Protein AF-A0A451CU17-F1 (afdb_monomer_lite)

Structure (mmCIF, N/CA/C/O backbone):
data_AF-A0A451CU17-F1
#
_entry.id   AF-A0A451CU17-F1
#
loop_
_atom_site.group_PDB
_atom_site.id
_atom_site.type_symbol
_atom_site.label_atom_id
_atom_site.label_alt_id
_atom_site.label_comp_id
_atom_site.label_asym_id
_atom_site.label_entity_id
_atom_site.label_seq_id
_atom_site.pdbx_PDB_ins_code
_atom_site.Cartn_x
_atom_site.Cartn_y
_atom_site.Cartn_z
_atom_site.occupancy
_atom_site.B_iso_or_equiv
_atom_site.auth_seq_id
_atom_site.auth_comp_id
_atom_site.auth_asym_id
_atom_site.auth_atom_id
_atom_site.pdbx_PDB_model_num
ATOM 1 N N . MET A 1 1 ? 4.738 21.115 53.545 1.00 42.88 1 MET A N 1
ATOM 2 C CA . MET A 1 1 ? 4.045 21.002 52.243 1.00 42.88 1 MET A CA 1
ATOM 3 C C . MET A 1 1 ? 3.817 19.521 51.998 1.00 42.88 1 MET A C 1
ATOM 5 O O . MET A 1 1 ? 4.683 18.856 51.458 1.00 42.88 1 MET A O 1
ATOM 9 N N . THR A 1 2 ? 2.727 18.982 52.537 1.00 52.44 2 THR A N 1
ATOM 10 C CA . THR A 1 2 ? 2.469 17.526 52.552 1.00 52.44 2 THR A CA 1
ATOM 11 C C . THR A 1 2 ? 0.976 17.233 52.692 1.00 52.44 2 THR A C 1
ATOM 13 O O . THR A 1 2 ? 0.508 16.238 52.163 1.00 52.44 2 THR A O 1
ATOM 16 N N . SER A 1 3 ? 0.196 18.137 53.297 1.00 55.59 3 SER A N 1
ATOM 17 C CA . SER A 1 3 ? -1.245 17.950 53.527 1.00 55.59 3 SER A CA 1
ATOM 18 C C . SER A 1 3 ? -2.135 18.085 52.281 1.00 55.59 3 SER A C 1
ATOM 20 O O . SER A 1 3 ? -3.228 17.532 52.264 1.00 55.59 3 SER A O 1
ATOM 22 N N . GLY A 1 4 ? -1.683 18.777 51.227 1.00 60.16 4 GLY A N 1
ATOM 23 C CA . GLY A 1 4 ? -2.469 18.951 49.995 1.00 60.16 4 GLY A CA 1
ATOM 24 C C . GLY A 1 4 ? -2.628 17.659 49.185 1.00 60.16 4 GLY A C 1
ATOM 25 O O . GLY A 1 4 ? -3.705 17.382 48.672 1.00 60.16 4 GLY A O 1
ATOM 26 N N . THR A 1 5 ? -1.588 16.823 49.131 1.00 59.75 5 THR A N 1
ATOM 27 C CA . THR A 1 5 ? -1.609 15.557 48.378 1.00 59.75 5 THR A CA 1
ATOM 28 C C . THR A 1 5 ? -2.478 14.495 49.054 1.00 59.75 5 THR A C 1
ATOM 30 O O . THR A 1 5 ? -3.111 13.699 48.370 1.00 59.75 5 THR A O 1
ATOM 33 N N . VAL A 1 6 ? -2.562 14.499 50.390 1.00 60.28 6 VAL A N 1
ATOM 34 C CA . VAL A 1 6 ? -3.414 13.557 51.145 1.00 60.28 6 VAL A CA 1
ATOM 35 C C . VAL A 1 6 ? -4.891 13.964 51.085 1.00 60.28 6 VAL A C 1
ATOM 37 O O . VAL A 1 6 ? -5.762 13.107 51.001 1.00 60.28 6 VAL A O 1
ATOM 40 N N . ALA A 1 7 ? -5.183 15.269 51.048 1.00 65.06 7 ALA A N 1
ATOM 41 C CA . ALA A 1 7 ? -6.550 15.774 50.898 1.00 65.06 7 ALA A CA 1
ATOM 42 C C . ALA A 1 7 ? -7.152 15.457 49.515 1.00 65.06 7 ALA A C 1
ATOM 44 O O . ALA A 1 7 ? -8.341 15.170 49.412 1.00 65.06 7 ALA A O 1
ATOM 45 N N . VAL A 1 8 ? -6.330 15.450 48.460 1.00 71.06 8 VAL A N 1
ATOM 46 C CA . VAL A 1 8 ? -6.753 15.026 47.113 1.00 71.06 8 VAL A CA 1
ATOM 47 C C . VAL A 1 8 ? -7.103 13.535 47.074 1.00 71.06 8 VAL A C 1
ATOM 49 O O . VAL A 1 8 ? -8.052 13.162 46.392 1.00 71.06 8 VAL A O 1
ATOM 52 N N . TRP A 1 9 ? -6.397 12.686 47.830 1.00 68.12 9 TRP A N 1
ATOM 53 C CA . TRP A 1 9 ? -6.761 11.269 47.971 1.00 68.12 9 TRP A CA 1
ATOM 54 C C . TRP A 1 9 ? -8.111 11.075 48.664 1.00 68.12 9 TRP A C 1
ATOM 56 O O . TRP A 1 9 ? -8.899 10.238 48.237 1.00 68.12 9 TRP A O 1
ATOM 66 N N . ASN A 1 10 ? -8.415 11.905 49.661 1.00 69.75 10 ASN A N 1
ATOM 67 C CA . ASN A 1 10 ? -9.705 11.876 50.349 1.00 69.75 10 ASN A CA 1
ATOM 68 C C . ASN A 1 10 ? -10.869 12.268 49.414 1.00 69.75 10 ASN A C 1
ATOM 70 O O . ASN A 1 10 ? -11.947 11.689 49.471 1.00 69.75 10 ASN A O 1
ATOM 74 N N . LEU A 1 11 ? -10.629 13.202 48.486 1.00 71.75 11 LEU A N 1
ATOM 75 C CA . LEU A 1 11 ? -11.605 13.589 47.459 1.00 71.75 11 LEU A CA 1
ATOM 76 C C . LEU A 1 11 ? -11.906 12.444 46.469 1.00 71.75 11 LEU A C 1
ATOM 78 O O . LEU A 1 11 ? -13.013 12.350 45.945 1.00 71.75 11 LEU A O 1
ATOM 82 N N . TRP A 1 12 ? -10.929 11.569 46.211 1.00 66.00 12 TRP A N 1
ATOM 83 C CA . TRP A 1 12 ? -11.120 10.365 45.394 1.00 66.00 12 TRP A CA 1
ATOM 84 C C . TRP A 1 12 ? -11.950 9.291 46.111 1.00 66.00 12 TRP A C 1
ATOM 86 O O . TRP A 1 12 ? -12.715 8.590 45.447 1.00 66.00 12 TRP A O 1
ATOM 96 N N . GLU A 1 13 ? -11.852 9.180 47.441 1.00 69.00 13 GLU A N 1
ATOM 97 C CA . GLU A 1 13 ? -12.687 8.263 48.236 1.00 69.00 13 GLU A CA 1
ATOM 98 C C . GLU A 1 13 ? -14.168 8.668 48.246 1.00 69.00 13 GLU A C 1
ATOM 100 O O . GLU A 1 13 ? -15.036 7.796 48.240 1.00 69.00 13 GLU A O 1
ATOM 105 N N . GLU A 1 14 ? -14.474 9.968 48.196 1.00 75.06 14 GLU A N 1
ATOM 106 C CA . GLU A 1 14 ? -15.859 10.462 48.138 1.00 75.06 14 GLU A CA 1
ATOM 107 C C . GLU A 1 14 ? -16.529 10.244 46.770 1.00 75.06 14 GLU A C 1
ATOM 109 O O . GLU A 1 14 ? -17.758 10.271 46.660 1.00 75.06 14 GLU A O 1
ATOM 114 N N . ILE A 1 15 ? -15.746 9.990 45.714 1.00 78.06 15 ILE A N 1
ATOM 115 C CA . ILE A 1 15 ? -16.242 9.848 44.337 1.00 78.06 15 ILE A CA 1
ATOM 116 C C . ILE A 1 15 ? -15.766 8.516 43.710 1.00 78.06 15 ILE A C 1
ATOM 118 O O . ILE A 1 15 ? -15.125 8.503 42.652 1.00 78.06 15 ILE A O 1
ATOM 122 N N . PRO A 1 16 ? -16.117 7.356 44.304 1.00 74.94 16 PRO A N 1
ATOM 123 C CA . PRO A 1 16 ? -15.630 6.048 43.854 1.00 74.94 16 PRO A CA 1
ATOM 124 C C . PRO A 1 16 ? -16.134 5.677 42.449 1.00 74.94 16 PRO A C 1
ATOM 126 O O . PRO A 1 16 ? -15.463 4.970 41.695 1.00 74.94 16 PRO A O 1
ATOM 129 N N . TRP A 1 17 ? -17.303 6.196 42.066 1.00 78.25 17 TRP A N 1
ATOM 130 C CA . TRP A 1 17 ? -17.917 5.962 40.761 1.00 78.25 17 TRP A CA 1
ATOM 131 C C . TRP A 1 17 ? -17.114 6.591 39.613 1.00 78.25 17 TRP A C 1
ATOM 133 O O . TRP A 1 17 ? -17.009 5.997 38.543 1.00 78.25 17 TRP A O 1
ATOM 143 N N . LEU A 1 18 ? -16.488 7.754 39.833 1.00 83.44 18 LEU A N 1
ATOM 144 C CA . LEU A 1 18 ? -15.687 8.428 38.810 1.00 83.44 18 LEU A CA 1
ATOM 145 C C . LEU A 1 18 ? -14.423 7.620 38.497 1.00 83.44 18 LEU A C 1
ATOM 147 O O . LEU A 1 18 ? -14.065 7.463 37.332 1.00 83.44 18 LEU A O 1
ATOM 151 N N . TRP A 1 19 ? -13.796 7.032 39.522 1.00 80.31 19 TRP A N 1
ATOM 152 C CA . TRP A 1 19 ? -12.639 6.148 39.349 1.00 80.31 19 TRP A CA 1
ATOM 153 C C . TRP A 1 19 ? -12.990 4.856 38.622 1.00 80.31 19 TRP A C 1
ATOM 155 O O . TRP A 1 19 ? -12.254 4.423 37.732 1.00 80.31 19 TRP A O 1
ATOM 165 N N . GLN A 1 20 ? -14.129 4.255 38.969 1.00 82.75 20 GLN A N 1
ATOM 166 C CA . GLN A 1 20 ? -14.622 3.058 38.294 1.00 82.75 20 GLN A CA 1
ATOM 167 C C . GLN A 1 20 ? -14.915 3.320 36.818 1.00 82.75 20 GLN A C 1
ATOM 169 O O . GLN A 1 20 ? -14.528 2.511 35.976 1.00 82.75 20 GLN A O 1
ATOM 174 N N . ILE A 1 21 ? -15.532 4.457 36.485 1.00 88.06 21 ILE A N 1
ATOM 175 C CA . ILE A 1 21 ? -15.784 4.839 35.091 1.00 88.06 21 ILE A CA 1
ATOM 176 C C . ILE A 1 21 ? -14.465 5.073 34.356 1.00 88.06 21 ILE A C 1
ATOM 178 O O . ILE A 1 21 ? -14.279 4.520 33.277 1.00 88.06 21 ILE A O 1
ATOM 182 N N . LEU A 1 22 ? -13.529 5.831 34.934 1.00 85.75 22 LEU A N 1
ATOM 183 C CA . LEU A 1 22 ? -12.240 6.109 34.295 1.00 85.75 22 LEU A CA 1
ATOM 184 C C . LEU A 1 22 ? -11.448 4.819 34.029 1.00 85.75 22 LEU A C 1
ATOM 186 O O . LEU A 1 22 ? -10.899 4.631 32.944 1.00 85.75 22 LEU A O 1
ATOM 190 N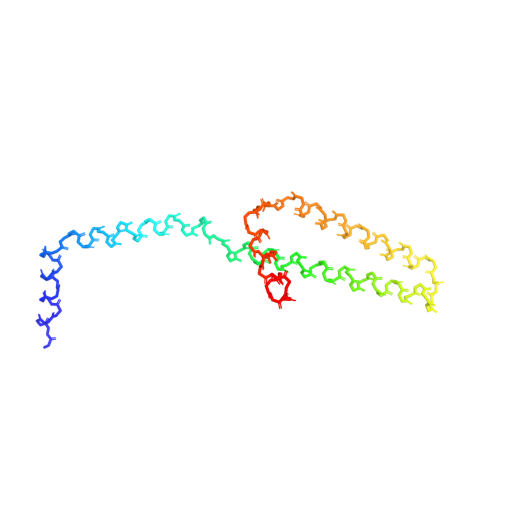 N . SER A 1 23 ? -11.449 3.904 35.000 1.00 86.94 23 SER A N 1
ATOM 191 C CA . SER A 1 23 ? -10.792 2.598 34.895 1.00 86.94 23 SER A CA 1
ATOM 192 C C . SER A 1 23 ? -11.480 1.695 33.871 1.00 86.94 23 SER A C 1
ATOM 194 O O . SER A 1 23 ? -10.812 1.050 33.067 1.00 86.94 23 SER A O 1
ATOM 196 N N . SER A 1 24 ? -12.816 1.676 33.855 1.00 86.75 24 SER A N 1
ATOM 197 C CA . SER A 1 24 ? -13.598 0.900 32.891 1.00 86.75 24 SER A CA 1
ATOM 198 C C . SER A 1 24 ? -13.388 1.409 31.464 1.00 86.75 24 SER A C 1
ATOM 200 O O . SER A 1 24 ? -13.091 0.617 30.573 1.00 86.75 24 SER A O 1
ATOM 202 N N . VAL A 1 25 ? -13.436 2.727 31.252 1.00 87.19 25 VAL A N 1
ATOM 203 C CA . VAL A 1 25 ? -13.155 3.353 29.953 1.00 87.19 25 VAL A CA 1
ATOM 204 C C . VAL A 1 25 ? -11.719 3.067 29.518 1.00 87.19 25 VAL A C 1
ATOM 206 O O . VAL A 1 25 ? -11.503 2.697 28.369 1.00 87.19 25 VAL A O 1
ATOM 209 N N . SER A 1 26 ? -10.742 3.163 30.424 1.00 86.88 26 SER A N 1
ATOM 210 C CA . SER A 1 26 ? -9.347 2.827 30.119 1.00 86.88 26 SER A CA 1
ATOM 211 C C . SER A 1 26 ? -9.183 1.363 29.696 1.00 86.88 26 SER A C 1
ATOM 213 O O . SER A 1 26 ? -8.520 1.093 28.695 1.00 86.88 26 SER A O 1
ATOM 215 N N . ALA A 1 27 ? -9.843 0.427 30.385 1.00 86.25 27 ALA A N 1
ATOM 216 C CA . ALA A 1 27 ? -9.809 -0.989 30.031 1.00 86.25 27 ALA A CA 1
ATOM 217 C C . ALA A 1 27 ? -10.461 -1.253 28.665 1.00 86.25 27 ALA A C 1
ATOM 219 O O . ALA A 1 27 ? -9.909 -1.982 27.845 1.00 86.25 27 ALA A O 1
ATOM 220 N N . VAL A 1 28 ? -11.601 -0.617 28.383 1.00 84.94 28 VAL A N 1
ATOM 221 C CA . VAL A 1 28 ? -12.286 -0.715 27.086 1.00 84.94 28 VAL A CA 1
ATOM 222 C C . VAL A 1 28 ? -11.408 -0.157 25.966 1.00 84.94 28 VAL A C 1
ATOM 224 O O . VAL A 1 28 ? -11.222 -0.820 24.950 1.00 84.94 28 VAL A O 1
ATOM 227 N N . VAL A 1 29 ? -10.796 1.014 26.157 1.00 82.25 29 VAL A N 1
ATOM 228 C CA . VAL A 1 29 ? -9.870 1.597 25.175 1.00 82.25 29 VAL A CA 1
ATOM 229 C C . VAL A 1 29 ? -8.664 0.684 24.949 1.00 82.25 29 VAL A C 1
ATOM 231 O O . VAL A 1 29 ? -8.291 0.470 23.799 1.00 82.25 29 VAL A O 1
ATOM 234 N N . ALA A 1 30 ? -8.099 0.088 26.002 1.00 79.12 30 ALA A N 1
ATOM 235 C CA . ALA A 1 30 ? -6.981 -0.849 25.892 1.00 79.12 30 ALA A CA 1
ATOM 236 C C . ALA A 1 30 ? -7.345 -2.127 25.111 1.00 79.12 30 ALA A C 1
ATOM 238 O O . ALA A 1 30 ? -6.515 -2.644 24.367 1.00 79.12 30 ALA A O 1
ATOM 239 N N . ILE A 1 31 ? -8.586 -2.610 25.234 1.00 78.94 31 ILE A N 1
ATOM 240 C CA . ILE A 1 31 ? -9.092 -3.772 24.484 1.00 78.94 31 ILE A CA 1
ATOM 241 C C . ILE A 1 31 ? -9.339 -3.426 23.008 1.00 78.94 31 ILE A C 1
ATOM 243 O O . ILE 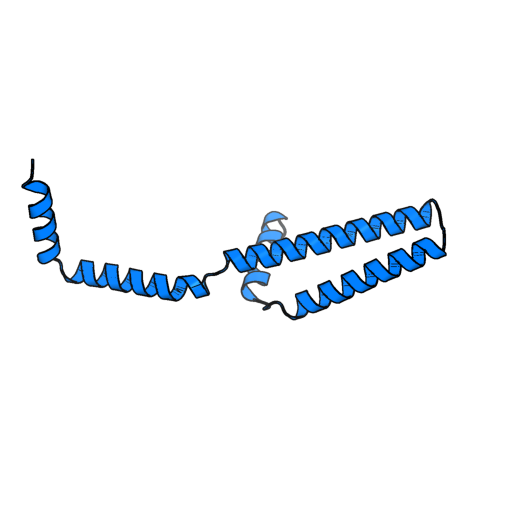A 1 31 ? -9.104 -4.260 22.135 1.00 78.94 31 ILE A O 1
ATOM 247 N N . ILE A 1 32 ? -9.798 -2.207 22.707 1.00 77.19 32 ILE A N 1
ATOM 248 C CA . ILE A 1 32 ? -10.106 -1.781 21.331 1.00 77.19 32 ILE A CA 1
ATOM 249 C C . ILE A 1 32 ? -8.838 -1.324 20.588 1.00 77.19 32 ILE A C 1
ATOM 251 O O . ILE A 1 32 ? -8.758 -1.470 19.371 1.00 77.19 32 ILE A O 1
ATOM 255 N N . PHE A 1 33 ? -7.814 -0.832 21.290 1.00 69.00 33 PHE A N 1
ATOM 256 C CA . PHE A 1 33 ? -6.543 -0.387 20.703 1.00 69.00 33 PHE A CA 1
ATOM 257 C C . PHE A 1 33 ? -5.902 -1.374 19.702 1.00 69.00 33 PHE A C 1
ATOM 259 O O . PHE A 1 33 ? -5.556 -0.938 18.606 1.00 69.00 33 PHE A O 1
ATOM 266 N N . PRO A 1 34 ? -5.788 -2.690 19.988 1.00 65.44 34 PRO A N 1
ATOM 267 C CA . PRO A 1 34 ? -5.256 -3.656 19.021 1.00 65.44 34 PRO A CA 1
ATOM 268 C C . PRO A 1 34 ? -6.162 -3.874 17.796 1.00 65.44 34 PRO A C 1
ATOM 270 O O . PRO A 1 34 ? -5.681 -4.301 16.750 1.00 65.44 34 PRO A O 1
ATOM 273 N N . PHE A 1 35 ? -7.461 -3.570 17.888 1.00 62.09 35 PHE A N 1
ATOM 274 C CA . PHE A 1 35 ? -8.377 -3.585 16.740 1.00 62.09 35 PHE A CA 1
ATOM 275 C C . PHE A 1 35 ? -8.306 -2.289 15.916 1.00 62.09 35 PHE A C 1
ATOM 277 O O . PHE A 1 35 ? -8.571 -2.309 14.714 1.00 62.09 35 PHE A O 1
ATOM 284 N N . LEU A 1 36 ? -7.889 -1.183 16.538 1.00 61.28 36 LEU A N 1
ATOM 285 C CA . LEU A 1 36 ? -7.633 0.130 15.937 1.00 61.28 36 LEU A CA 1
ATOM 286 C C . LEU A 1 36 ? -6.223 0.246 15.328 1.00 61.28 36 LEU A C 1
ATOM 288 O O . LEU A 1 36 ? -5.718 1.359 15.188 1.00 61.28 36 LEU A O 1
ATOM 292 N N . ASP A 1 37 ? -5.592 -0.858 14.912 1.00 65.31 37 ASP A N 1
ATOM 293 C CA . ASP A 1 37 ? -4.264 -0.872 14.271 1.00 65.31 37 ASP A CA 1
ATOM 294 C C . ASP A 1 37 ? -4.294 -0.308 12.825 1.00 65.31 37 ASP A C 1
ATOM 296 O O . ASP A 1 37 ? -3.775 -0.871 11.859 1.00 65.31 37 ASP A O 1
ATOM 300 N N . TYR A 1 38 ? -4.972 0.829 12.654 1.00 64.19 38 TYR A N 1
ATOM 301 C CA . TYR A 1 38 ? -5.051 1.617 11.434 1.00 64.19 38 TYR A CA 1
ATOM 302 C C . TYR A 1 38 ? -3.677 2.136 11.030 1.00 64.19 38 TYR A C 1
ATOM 304 O O . TYR A 1 38 ? -3.421 2.241 9.838 1.00 64.19 38 TYR A O 1
ATOM 312 N N . GLN A 1 39 ? -2.775 2.411 11.980 1.00 66.56 39 GLN A N 1
ATOM 313 C CA . GLN A 1 39 ? -1.409 2.831 11.652 1.00 66.56 39 GLN A CA 1
ATOM 314 C C . GLN A 1 39 ? -0.669 1.746 10.872 1.00 66.56 39 GLN A C 1
ATOM 316 O O . GLN A 1 39 ? -0.141 2.031 9.800 1.00 66.56 39 GLN A O 1
ATOM 321 N N . LYS A 1 40 ? -0.718 0.492 11.334 1.00 68.50 40 LYS A N 1
ATOM 322 C CA . LYS A 1 40 ? -0.111 -0.630 10.617 1.00 68.50 40 LYS A CA 1
ATOM 323 C C . LYS A 1 40 ? -0.774 -0.884 9.265 1.00 68.50 40 LYS A C 1
ATOM 325 O O . LYS A 1 40 ? -0.087 -1.191 8.297 1.00 68.50 40 LYS A O 1
ATOM 330 N N . ARG A 1 41 ? -2.098 -0.707 9.161 1.00 69.50 41 ARG A N 1
ATOM 331 C CA . ARG A 1 41 ? -2.812 -0.802 7.871 1.00 69.50 41 ARG A CA 1
ATOM 332 C C . ARG A 1 41 ? -2.398 0.301 6.898 1.00 69.50 41 ARG A C 1
ATOM 334 O O . ARG A 1 41 ? -2.166 0.014 5.729 1.00 69.50 41 ARG A O 1
ATOM 341 N N . ILE A 1 42 ? -2.278 1.541 7.371 1.00 72.81 42 ILE A N 1
ATOM 342 C CA . ILE A 1 42 ? -1.815 2.683 6.570 1.00 72.81 42 ILE A CA 1
ATOM 343 C C . ILE A 1 42 ? -0.379 2.447 6.103 1.00 72.81 42 ILE A C 1
ATOM 345 O O . ILE A 1 42 ? -0.069 2.721 4.950 1.00 72.81 42 ILE A O 1
ATOM 349 N N . GLU A 1 43 ? 0.483 1.907 6.962 1.00 77.06 43 GLU A N 1
ATOM 350 C CA . GLU A 1 43 ? 1.867 1.577 6.616 1.00 77.06 43 GLU A CA 1
ATOM 351 C C . GLU A 1 43 ? 1.955 0.451 5.572 1.00 77.06 43 GLU A C 1
ATOM 353 O O . GLU A 1 43 ? 2.720 0.542 4.615 1.00 77.06 43 GLU A O 1
ATOM 358 N N . GLN A 1 44 ? 1.118 -0.584 5.686 1.00 78.94 44 GLN A N 1
ATOM 359 C CA . GLN A 1 44 ? 1.032 -1.653 4.683 1.00 78.94 44 GLN A CA 1
ATOM 360 C C . GLN A 1 44 ? 0.521 -1.143 3.330 1.00 78.94 44 GLN A C 1
ATOM 362 O O . GLN A 1 44 ? 1.071 -1.499 2.286 1.00 78.94 44 GLN A O 1
ATOM 367 N N . LEU A 1 45 ? -0.507 -0.291 3.342 1.00 76.75 45 LEU A N 1
ATOM 368 C CA . LEU A 1 45 ? -1.069 0.319 2.137 1.00 76.75 45 LEU A CA 1
ATOM 369 C C . LEU A 1 45 ? -0.095 1.307 1.490 1.00 76.75 45 LEU A C 1
ATOM 371 O O . LEU A 1 45 ? 0.053 1.305 0.270 1.00 76.75 45 LEU A O 1
ATOM 375 N N . SER A 1 46 ? 0.606 2.121 2.281 1.00 78.81 46 SER A N 1
ATOM 376 C CA . SER A 1 46 ? 1.600 3.065 1.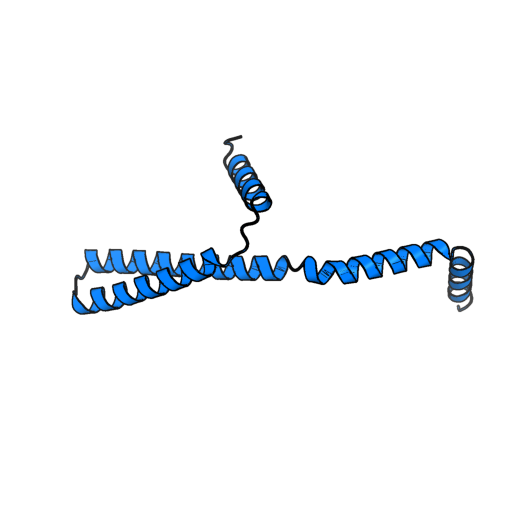764 1.00 78.81 46 SER A CA 1
ATOM 377 C C . SER A 1 46 ? 2.811 2.339 1.176 1.00 78.81 46 SER A C 1
ATOM 379 O O . SER A 1 46 ? 3.291 2.721 0.109 1.00 78.81 46 SER A O 1
ATOM 381 N N . ALA A 1 47 ? 3.249 1.239 1.797 1.00 82.88 47 ALA A N 1
ATOM 382 C CA . ALA A 1 47 ? 4.282 0.372 1.243 1.00 82.88 47 ALA A CA 1
ATOM 383 C C . ALA A 1 47 ? 3.838 -0.270 -0.082 1.00 82.88 47 ALA A C 1
ATOM 385 O O . ALA A 1 47 ? 4.628 -0.322 -1.027 1.00 82.88 47 ALA A O 1
ATOM 386 N N . LEU A 1 48 ? 2.581 -0.724 -0.186 1.00 84.00 48 LEU A N 1
ATOM 387 C CA . LEU A 1 48 ? 2.039 -1.266 -1.436 1.00 84.00 48 LEU A CA 1
ATOM 388 C C . LEU A 1 48 ? 1.966 -0.191 -2.531 1.00 84.00 48 LEU A C 1
ATOM 390 O O . LEU A 1 48 ? 2.432 -0.419 -3.646 1.00 84.00 48 LEU A O 1
ATOM 394 N N . ALA A 1 49 ? 1.459 0.998 -2.202 1.00 81.94 49 ALA A N 1
ATOM 395 C CA . ALA A 1 49 ? 1.411 2.133 -3.121 1.00 81.94 49 ALA A CA 1
ATOM 396 C C . ALA A 1 49 ? 2.815 2.538 -3.607 1.00 81.94 49 ALA A C 1
ATOM 398 O O . ALA A 1 49 ? 3.004 2.835 -4.787 1.00 81.94 49 ALA A O 1
ATOM 399 N N . GLY A 1 50 ? 3.817 2.489 -2.723 1.00 86.19 50 GLY A N 1
ATOM 400 C CA . GLY A 1 50 ? 5.219 2.701 -3.078 1.00 86.19 50 GLY A CA 1
ATOM 401 C C . GLY A 1 50 ? 5.720 1.689 -4.111 1.00 86.19 50 GLY A C 1
ATOM 402 O O . GLY A 1 50 ? 6.300 2.090 -5.119 1.00 86.19 50 GLY A O 1
ATOM 403 N N . LYS A 1 51 ? 5.431 0.395 -3.916 1.00 87.31 51 LYS A N 1
ATOM 404 C CA . LYS A 1 51 ? 5.812 -0.664 -4.868 1.00 87.31 51 LYS A CA 1
ATOM 405 C C . LYS A 1 51 ? 5.144 -0.495 -6.235 1.00 87.31 51 LYS A C 1
ATOM 407 O O . LYS A 1 51 ? 5.815 -0.649 -7.251 1.00 87.31 51 LYS A O 1
ATOM 412 N N . TRP A 1 52 ? 3.865 -0.117 -6.271 1.00 84.56 52 TRP A N 1
ATOM 413 C CA . TRP A 1 52 ? 3.174 0.241 -7.517 1.00 84.56 52 TRP A CA 1
ATOM 414 C C . TRP A 1 52 ? 3.819 1.445 -8.211 1.00 84.56 52 TRP A C 1
ATOM 416 O O . TRP A 1 52 ? 3.977 1.458 -9.432 1.00 84.56 52 TRP A O 1
ATOM 426 N N . GLY A 1 53 ? 4.245 2.444 -7.435 1.00 86.69 53 GLY A N 1
ATOM 427 C CA . GLY A 1 53 ? 5.006 3.583 -7.939 1.00 86.69 53 GLY A CA 1
ATOM 428 C C . GLY A 1 53 ? 6.323 3.165 -8.596 1.00 86.69 53 GLY A C 1
ATOM 429 O O . GLY A 1 53 ? 6.625 3.635 -9.693 1.00 86.69 53 GLY A O 1
ATOM 430 N N . THR A 1 54 ? 7.074 2.259 -7.967 1.00 88.50 54 THR A N 1
ATOM 431 C CA . THR A 1 54 ? 8.308 1.695 -8.532 1.00 88.50 54 THR A CA 1
ATOM 432 C C . THR A 1 54 ? 8.034 0.918 -9.816 1.00 88.50 54 THR A C 1
ATOM 434 O O . THR A 1 54 ? 8.692 1.180 -10.818 1.00 88.50 54 THR A O 1
ATOM 437 N N . LEU A 1 55 ? 7.020 0.045 -9.829 1.00 88.69 55 LEU A N 1
ATOM 438 C CA . LEU A 1 55 ? 6.646 -0.722 -11.022 1.00 88.69 55 LEU A CA 1
ATOM 439 C C . LEU A 1 55 ? 6.283 0.197 -12.197 1.00 88.69 55 LEU A C 1
ATOM 441 O O . LEU A 1 55 ? 6.683 -0.048 -13.333 1.00 88.69 55 LEU A O 1
ATOM 445 N N . ARG A 1 56 ? 5.559 1.291 -11.930 1.00 86.88 56 ARG A N 1
ATOM 446 C CA . ARG A 1 56 ? 5.236 2.293 -12.954 1.00 86.88 56 ARG A CA 1
ATOM 447 C C . ARG A 1 56 ? 6.495 2.917 -13.5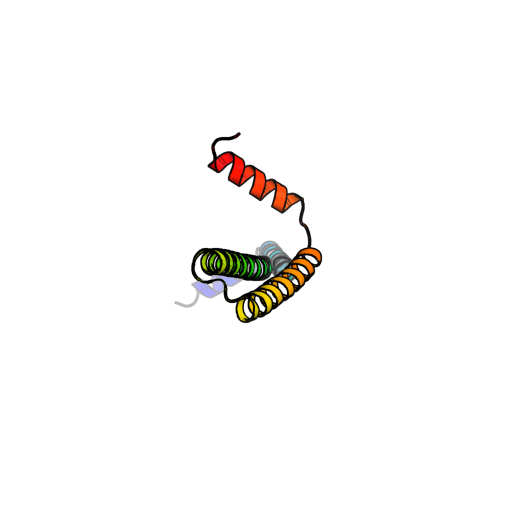54 1.00 86.88 56 ARG A C 1
ATOM 449 O O . ARG A 1 56 ? 6.566 3.059 -14.771 1.00 86.88 56 ARG A O 1
ATOM 456 N N . ILE A 1 57 ? 7.467 3.290 -12.720 1.0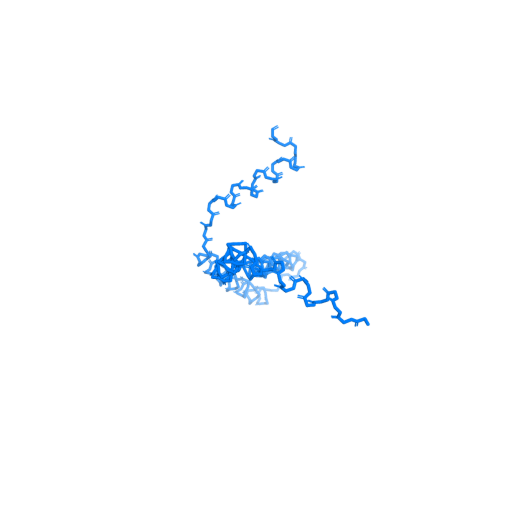0 89.62 57 ILE A N 1
ATOM 457 C CA . ILE A 1 57 ? 8.738 3.864 -13.186 1.00 89.62 57 ILE A CA 1
ATOM 458 C C . ILE A 1 57 ? 9.501 2.836 -14.026 1.00 89.62 57 ILE A C 1
ATOM 460 O O . ILE A 1 57 ? 9.948 3.170 -15.118 1.00 89.62 57 ILE A O 1
ATOM 464 N N . GLU A 1 58 ? 9.577 1.581 -13.577 1.00 87.38 58 GLU A N 1
ATOM 465 C CA . GLU A 1 58 ? 10.221 0.502 -14.335 1.00 87.38 58 GLU A CA 1
ATOM 466 C C . GLU A 1 58 ? 9.563 0.294 -15.704 1.00 87.38 58 GLU A C 1
ATOM 468 O O . GLU A 1 58 ? 10.267 0.168 -16.702 1.00 87.38 58 GLU A O 1
ATOM 473 N N . CYS A 1 59 ? 8.230 0.327 -15.784 1.00 86.94 59 CYS A N 1
ATOM 474 C CA . CYS A 1 59 ? 7.499 0.283 -17.051 1.00 86.94 59 CYS A CA 1
ATOM 475 C C . CYS A 1 59 ? 7.814 1.480 -17.959 1.00 86.94 59 CYS A C 1
ATOM 477 O O . CYS A 1 59 ? 8.001 1.303 -19.163 1.00 86.94 59 CYS A O 1
ATOM 479 N N . GLU A 1 60 ? 7.864 2.697 -17.409 1.00 87.19 60 GLU A N 1
ATOM 480 C CA . GLU A 1 60 ? 8.218 3.901 -18.168 1.00 87.19 60 GLU A CA 1
ATOM 481 C C . GLU A 1 60 ? 9.656 3.835 -18.701 1.00 87.19 60 GLU A C 1
ATOM 483 O O . GLU A 1 60 ? 9.899 4.208 -19.852 1.00 87.19 60 GLU A O 1
ATOM 488 N N . ASP A 1 61 ? 10.594 3.325 -17.906 1.00 86.56 61 ASP A N 1
ATOM 489 C CA . ASP A 1 61 ? 11.983 3.116 -18.315 1.00 86.56 61 ASP A CA 1
ATOM 490 C C . ASP A 1 61 ? 12.086 2.062 -19.418 1.00 86.56 61 ASP A C 1
ATOM 492 O O . ASP A 1 61 ? 12.746 2.297 -20.431 1.00 86.56 61 ASP A O 1
ATOM 496 N N . LEU A 1 62 ? 11.362 0.948 -19.284 1.00 86.06 62 LEU A N 1
ATOM 497 C CA . LEU A 1 62 ? 11.280 -0.103 -20.303 1.00 86.06 62 LEU A CA 1
ATOM 498 C C . LEU A 1 62 ? 10.711 0.450 -21.615 1.00 86.06 62 LEU A C 1
ATOM 500 O O . LEU A 1 62 ? 11.239 0.191 -22.694 1.00 86.06 62 LEU A O 1
ATOM 504 N N . TRP A 1 63 ? 9.675 1.287 -21.531 1.00 84.69 63 TRP A N 1
ATOM 505 C CA . TRP A 1 63 ? 9.085 1.956 -22.689 1.00 84.69 63 TRP A CA 1
ATOM 506 C C . TRP A 1 63 ? 10.060 2.929 -23.370 1.00 84.69 63 TRP A C 1
ATOM 508 O O . TRP A 1 63 ? 10.128 3.001 -24.601 1.00 84.69 63 TRP A O 1
ATOM 518 N N . ARG A 1 64 ? 10.849 3.673 -22.586 1.00 84.62 64 ARG A N 1
ATOM 519 C CA . ARG A 1 64 ? 11.907 4.555 -23.108 1.00 84.62 64 ARG A CA 1
ATOM 520 C C . ARG A 1 64 ? 13.034 3.762 -23.767 1.00 84.62 64 ARG A C 1
ATOM 522 O O . ARG A 1 64 ? 13.545 4.193 -24.800 1.00 84.62 64 ARG A O 1
ATOM 529 N N . GLU A 1 65 ? 13.400 2.618 -23.201 1.00 82.94 65 GLU A N 1
ATOM 530 C CA . GLU A 1 65 ? 14.437 1.723 -23.717 1.00 82.94 65 GLU A CA 1
ATOM 531 C C . GLU A 1 65 ? 14.027 1.120 -25.068 1.00 82.94 65 GLU A C 1
ATOM 533 O O . GLU A 1 65 ? 14.788 1.230 -26.028 1.00 82.94 65 GLU A O 1
ATOM 538 N N . ILE A 1 66 ? 12.778 0.649 -25.201 1.00 84.69 66 ILE A N 1
ATOM 539 C CA . ILE A 1 66 ? 12.195 0.198 -26.484 1.00 84.69 66 ILE A CA 1
ATOM 540 C C . ILE A 1 66 ? 12.324 1.277 -27.566 1.00 84.69 66 ILE A C 1
ATOM 542 O O . ILE A 1 66 ? 12.640 0.976 -28.717 1.00 84.69 66 ILE A O 1
ATOM 546 N N . LYS A 1 67 ? 12.067 2.540 -27.208 1.00 82.62 67 LYS A N 1
ATOM 547 C CA . LYS A 1 67 ? 12.071 3.657 -28.160 1.00 82.62 67 LYS A CA 1
ATOM 548 C C . LYS A 1 67 ? 13.478 4.052 -28.622 1.00 82.62 67 LYS A C 1
ATOM 550 O O . LYS A 1 67 ? 13.625 4.491 -29.761 1.00 82.62 67 LYS A O 1
ATOM 555 N N . ASN A 1 68 ? 14.481 3.943 -27.752 1.00 81.88 68 ASN A N 1
ATOM 556 C CA . ASN A 1 68 ? 15.814 4.498 -27.999 1.00 81.88 68 ASN A CA 1
ATOM 557 C C . ASN A 1 68 ? 16.856 3.436 -28.387 1.00 81.88 68 ASN A C 1
ATOM 559 O O . ASN A 1 68 ? 17.677 3.693 -29.264 1.00 81.88 68 ASN A O 1
ATOM 563 N N . HIS A 1 69 ? 16.832 2.259 -27.756 1.00 72.12 69 HIS A N 1
ATOM 564 C CA . HIS A 1 69 ? 17.811 1.187 -27.959 1.00 72.12 69 HIS A CA 1
ATOM 565 C C . HIS A 1 69 ? 17.140 -0.189 -27.822 1.00 72.12 69 HIS A C 1
ATOM 567 O O . HIS A 1 69 ? 17.201 -0.802 -26.756 1.00 72.12 69 HIS A O 1
ATOM 573 N N . PRO A 1 70 ? 16.494 -0.696 -28.888 1.00 69.69 70 PRO A N 1
ATOM 574 C CA . PRO A 1 70 ? 15.838 -1.993 -28.851 1.00 69.69 70 PRO A CA 1
ATOM 575 C C . PRO A 1 70 ? 16.886 -3.112 -28.901 1.00 69.69 70 PRO A C 1
ATOM 577 O O . PRO A 1 70 ? 17.250 -3.590 -29.974 1.00 69.69 70 PRO A O 1
ATOM 580 N N . ASP A 1 71 ? 17.374 -3.530 -27.736 1.00 78.75 71 ASP A N 1
ATOM 581 C CA . ASP A 1 71 ? 18.083 -4.799 -27.581 1.00 78.75 71 ASP A CA 1
ATOM 582 C C . ASP A 1 71 ? 17.095 -5.884 -27.106 1.00 78.75 71 ASP A C 1
ATOM 584 O O . ASP A 1 71 ? 16.654 -5.868 -25.954 1.00 78.75 71 ASP A O 1
ATOM 588 N N . PRO A 1 72 ? 16.694 -6.822 -27.981 1.00 75.81 72 PRO A N 1
ATOM 589 C CA . PRO A 1 72 ? 15.587 -7.735 -27.711 1.00 75.81 72 PRO A CA 1
ATOM 590 C C . PRO A 1 72 ? 15.844 -8.689 -26.536 1.00 75.81 72 PRO A C 1
ATOM 592 O O . PRO A 1 72 ? 14.903 -9.019 -25.818 1.00 75.81 72 PRO A O 1
ATOM 595 N N . GLN A 1 73 ? 17.093 -9.106 -26.291 1.00 77.81 73 GLN A N 1
ATOM 596 C CA . GLN A 1 73 ? 17.392 -10.056 -25.209 1.00 77.81 73 GLN A CA 1
ATOM 597 C C . GLN A 1 73 ? 17.312 -9.410 -23.821 1.00 77.81 73 GLN A C 1
ATOM 599 O O . GLN A 1 73 ? 16.760 -10.001 -22.888 1.00 77.81 73 GLN A O 1
ATOM 604 N N . SER A 1 74 ? 17.841 -8.195 -23.667 1.00 76.94 74 SER A N 1
ATOM 605 C CA . SER A 1 74 ? 17.775 -7.461 -22.399 1.00 76.94 74 SER A CA 1
ATOM 606 C C . SER A 1 74 ? 16.360 -6.957 -22.099 1.00 76.94 74 SER A C 1
ATOM 608 O O . SER A 1 74 ? 15.923 -7.011 -20.944 1.00 76.94 74 SER A O 1
ATOM 610 N N . LEU A 1 75 ? 15.607 -6.568 -23.133 1.00 80.69 75 LEU A N 1
ATOM 611 C CA . LEU A 1 75 ? 14.205 -6.166 -23.021 1.00 80.69 75 LEU A CA 1
ATOM 612 C C . LEU A 1 75 ? 13.299 -7.297 -22.546 1.00 80.69 75 LEU A C 1
ATOM 614 O O . LEU A 1 75 ? 12.497 -7.096 -21.635 1.00 80.69 75 LEU A O 1
ATOM 618 N N . GLU A 1 76 ? 13.437 -8.495 -23.113 1.00 83.00 76 GLU A N 1
ATOM 619 C CA . GLU A 1 76 ? 12.604 -9.636 -22.731 1.00 83.00 76 GLU A CA 1
ATOM 620 C C . GLU A 1 76 ? 12.872 -10.075 -21.282 1.00 83.00 76 GLU A C 1
ATOM 622 O O . GLU A 1 76 ? 11.942 -10.378 -20.527 1.00 83.00 76 GLU A O 1
ATOM 627 N N . ALA A 1 77 ? 14.138 -10.031 -20.850 1.00 83.31 77 ALA A N 1
ATOM 628 C CA . ALA A 1 77 ? 14.519 -10.314 -19.469 1.00 83.31 77 ALA A CA 1
ATOM 629 C C . ALA A 1 77 ? 13.956 -9.277 -18.480 1.00 83.31 77 ALA A C 1
ATOM 631 O O . ALA A 1 77 ? 13.465 -9.648 -17.410 1.00 83.31 77 ALA A O 1
ATOM 632 N N . ARG A 1 78 ? 13.993 -7.982 -18.826 1.00 80.81 78 ARG A N 1
ATOM 633 C CA . ARG A 1 78 ? 13.402 -6.909 -18.007 1.00 80.81 78 ARG A CA 1
ATOM 634 C C . ARG A 1 78 ? 11.879 -6.991 -17.970 1.00 80.81 78 ARG A C 1
ATOM 636 O O . ARG A 1 78 ? 11.294 -6.894 -16.896 1.00 80.81 78 ARG A O 1
ATOM 643 N N . TYR A 1 79 ? 11.242 -7.252 -19.108 1.00 84.94 79 TYR A N 1
ATOM 644 C CA . TYR A 1 79 ? 9.793 -7.412 -19.200 1.00 84.94 79 TYR A CA 1
ATOM 645 C C . TYR A 1 79 ? 9.294 -8.579 -18.342 1.00 84.94 79 TYR A C 1
ATOM 647 O O . TYR A 1 79 ? 8.295 -8.451 -17.635 1.00 84.94 79 TYR A O 1
ATOM 655 N N . ARG A 1 80 ? 10.023 -9.704 -18.335 1.00 85.75 80 ARG A N 1
ATOM 656 C CA . ARG A 1 80 ? 9.706 -10.849 -17.472 1.00 85.75 80 ARG A CA 1
ATOM 657 C C . ARG A 1 80 ? 9.718 -10.470 -15.991 1.00 85.75 80 ARG A C 1
ATOM 659 O O . ARG A 1 80 ? 8.771 -10.808 -15.289 1.00 85.75 80 ARG A O 1
ATOM 666 N N . LYS A 1 81 ? 10.732 -9.720 -15.543 1.00 85.56 81 LYS A N 1
ATOM 667 C CA . LYS A 1 81 ? 10.816 -9.230 -14.157 1.00 85.56 81 LYS A CA 1
ATOM 668 C C . LYS A 1 81 ? 9.649 -8.314 -13.799 1.00 85.56 81 LYS A C 1
ATOM 670 O O . LYS A 1 81 ? 9.022 -8.516 -12.768 1.00 85.56 81 LYS A O 1
ATOM 675 N N . VAL A 1 82 ? 9.315 -7.356 -14.664 1.00 86.81 82 VAL A N 1
ATOM 676 C CA . VAL A 1 82 ? 8.163 -6.458 -14.462 1.00 86.81 82 VAL A CA 1
ATOM 677 C C . VAL A 1 82 ? 6.861 -7.257 -14.353 1.00 86.81 82 VAL A C 1
ATOM 679 O O . VAL A 1 82 ? 6.037 -6.986 -13.484 1.00 86.81 82 VAL A O 1
ATOM 682 N N . ARG A 1 83 ? 6.687 -8.291 -15.185 1.00 85.25 83 ARG A N 1
ATOM 683 C CA . ARG A 1 83 ? 5.505 -9.163 -15.153 1.00 85.25 83 ARG A CA 1
ATOM 684 C C . ARG A 1 83 ? 5.409 -9.990 -13.868 1.00 85.25 83 ARG A C 1
ATOM 686 O O . ARG A 1 83 ? 4.316 -10.125 -13.326 1.00 85.25 83 ARG A O 1
ATOM 693 N N . GLU A 1 84 ? 6.526 -10.530 -13.387 1.00 87.19 84 GLU A N 1
ATOM 694 C CA . GLU A 1 84 ? 6.593 -11.247 -12.106 1.00 87.19 84 GLU A CA 1
ATOM 695 C C . GLU A 1 84 ? 6.246 -10.318 -10.935 1.00 87.19 84 GLU A C 1
ATOM 697 O O . GLU A 1 84 ? 5.392 -10.654 -10.116 1.00 87.19 84 GLU A O 1
ATOM 702 N N . THR A 1 85 ? 6.830 -9.116 -10.899 1.00 84.44 85 THR A N 1
ATOM 703 C CA . THR A 1 85 ? 6.531 -8.107 -9.874 1.00 84.44 85 THR A CA 1
ATOM 704 C C . THR A 1 85 ? 5.062 -7.684 -9.905 1.00 84.44 85 THR A C 1
ATOM 706 O O . THR A 1 85 ? 4.453 -7.545 -8.846 1.00 84.44 85 THR A O 1
ATOM 709 N N . ASN A 1 86 ? 4.468 -7.529 -11.094 1.00 85.50 86 ASN A N 1
ATOM 710 C CA . ASN A 1 86 ? 3.047 -7.209 -11.233 1.00 85.50 86 ASN A CA 1
ATOM 711 C C . ASN A 1 86 ? 2.148 -8.318 -10.661 1.00 85.50 86 ASN A C 1
ATOM 713 O O . ASN A 1 86 ? 1.231 -8.027 -9.902 1.00 85.50 86 ASN A O 1
ATOM 717 N N . GLY A 1 87 ? 2.450 -9.589 -10.953 1.00 83.06 87 GLY A N 1
ATOM 718 C CA . GLY A 1 87 ? 1.682 -10.720 -10.417 1.00 83.06 87 GLY A CA 1
ATOM 719 C C . GLY A 1 87 ? 1.735 -10.814 -8.888 1.00 83.06 87 GLY A C 1
ATOM 720 O O . GLY A 1 87 ? 0.717 -11.061 -8.249 1.00 83.06 87 GLY A O 1
ATOM 721 N N . ILE A 1 88 ? 2.901 -10.546 -8.290 1.00 84.06 88 ILE A N 1
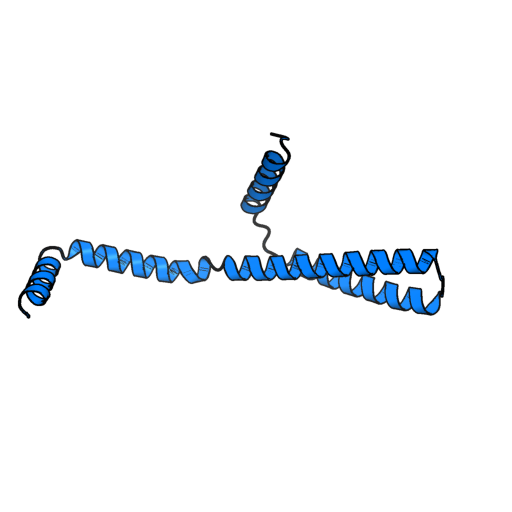ATOM 722 C CA . ILE A 1 88 ? 3.057 -10.508 -6.826 1.00 84.06 88 ILE A CA 1
ATOM 723 C C . ILE A 1 88 ? 2.233 -9.364 -6.215 1.00 84.06 88 ILE A C 1
ATOM 725 O O . ILE A 1 88 ? 1.653 -9.521 -5.142 1.00 84.06 88 ILE A O 1
ATOM 729 N N . LEU A 1 89 ? 2.188 -8.201 -6.870 1.00 82.25 89 LEU A N 1
ATOM 730 C CA . LEU A 1 89 ? 1.424 -7.051 -6.383 1.00 82.25 89 LEU A CA 1
ATOM 731 C C . LEU A 1 89 ? -0.086 -7.288 -6.454 1.00 82.25 89 LEU A C 1
ATOM 733 O O . LEU A 1 89 ? -0.777 -6.975 -5.485 1.00 82.25 89 LEU A O 1
ATOM 737 N N . GLU A 1 90 ? -0.572 -7.901 -7.533 1.00 79.50 90 GLU A N 1
ATOM 738 C CA . GLU A 1 90 ? -1.978 -8.299 -7.676 1.00 79.50 90 GLU A CA 1
ATOM 739 C C . GLU A 1 90 ? -2.399 -9.309 -6.595 1.00 79.50 90 GLU A C 1
ATOM 741 O O . GLU A 1 90 ? -3.461 -9.166 -5.993 1.00 79.50 90 GLU A O 1
ATOM 746 N N . GLU A 1 91 ? -1.558 -10.298 -6.274 1.00 78.44 91 GLU A N 1
ATOM 747 C CA . GLU A 1 91 ? -1.847 -11.274 -5.211 1.00 78.44 91 GLU A CA 1
ATOM 748 C C . GLU A 1 91 ? -1.950 -10.612 -3.823 1.00 78.44 91 GLU A C 1
ATOM 750 O O . GLU A 1 91 ? -2.841 -10.927 -3.022 1.00 78.44 91 GLU A O 1
ATOM 755 N N . ILE A 1 92 ? -1.066 -9.648 -3.545 1.00 75.88 92 ILE A N 1
ATOM 756 C CA . ILE A 1 92 ? -1.100 -8.872 -2.299 1.00 75.88 92 ILE A CA 1
ATOM 757 C C . ILE A 1 92 ? -2.373 -8.020 -2.230 1.00 75.88 92 ILE A C 1
ATOM 759 O O . ILE A 1 92 ? -2.985 -7.940 -1.166 1.00 75.88 92 ILE A O 1
ATOM 763 N N . GLU A 1 93 ? -2.789 -7.417 -3.343 1.00 71.44 93 GLU A N 1
ATOM 764 C CA . GLU A 1 93 ? -3.987 -6.578 -3.426 1.00 71.44 93 GLU A CA 1
ATOM 765 C C . GLU A 1 93 ? -5.278 -7.384 -3.216 1.00 71.44 93 GLU A C 1
ATOM 767 O O . GLU A 1 93 ? -6.129 -6.969 -2.433 1.00 71.44 93 GLU A O 1
ATOM 772 N N . VAL A 1 94 ? -5.384 -8.589 -3.792 1.00 65.69 94 VAL A N 1
ATOM 773 C CA . VAL A 1 94 ? -6.533 -9.499 -3.582 1.00 65.69 94 VAL A CA 1
ATOM 774 C C . VAL A 1 94 ? -6.680 -9.920 -2.115 1.00 65.69 94 VAL A C 1
ATOM 776 O O . VAL A 1 94 ? -7.786 -10.170 -1.636 1.00 65.69 94 VAL A O 1
ATOM 779 N N . THR A 1 95 ? -5.570 -9.991 -1.381 1.00 66.88 95 THR A N 1
ATOM 780 C CA . THR A 1 95 ? -5.567 -10.396 0.032 1.00 66.88 95 THR A CA 1
ATOM 781 C C . THR A 1 95 ? -5.888 -9.226 0.977 1.00 66.88 95 THR A C 1
ATOM 783 O O . THR A 1 95 ? -6.096 -9.431 2.178 1.00 66.88 95 THR A O 1
ATOM 786 N N . MET A 1 96 ? -5.948 -7.985 0.477 1.00 65.44 96 MET A N 1
ATOM 787 C CA . MET A 1 96 ? -6.267 -6.830 1.312 1.00 65.44 96 MET A CA 1
ATOM 788 C C . MET A 1 96 ? -7.765 -6.771 1.648 1.00 65.44 96 MET A C 1
ATOM 790 O O . MET A 1 96 ? -8.614 -6.939 0.775 1.00 65.44 96 MET A O 1
ATOM 794 N N . PRO A 1 97 ? -8.132 -6.503 2.916 1.00 63.00 97 PRO A N 1
ATOM 795 C CA . PRO A 1 97 ? -9.529 -6.346 3.290 1.00 63.00 97 PRO A CA 1
ATOM 796 C C . PRO A 1 97 ? -10.108 -5.081 2.643 1.00 63.00 97 PRO A C 1
ATOM 798 O O . PRO A 1 97 ? -9.776 -3.962 3.037 1.00 63.00 97 PRO A O 1
ATOM 801 N N . GLU A 1 98 ? -10.992 -5.268 1.664 1.00 61.88 98 GLU A N 1
ATOM 802 C CA . GLU A 1 98 ? -11.750 -4.192 1.025 1.00 61.88 98 GLU A CA 1
ATOM 803 C C . GLU A 1 98 ? -12.789 -3.607 1.994 1.00 61.88 98 GLU A C 1
ATOM 805 O O . GLU A 1 98 ? -13.933 -4.066 2.087 1.00 61.88 98 GLU A O 1
ATOM 810 N N . ASP A 1 99 ? -12.418 -2.550 2.716 1.00 68.00 99 ASP A N 1
ATOM 811 C CA . ASP A 1 99 ? -13.397 -1.749 3.446 1.00 68.00 99 ASP A CA 1
ATOM 812 C C . ASP A 1 99 ? -14.087 -0.769 2.482 1.00 68.00 99 ASP A C 1
ATOM 814 O O . ASP A 1 99 ? -13.611 0.334 2.186 1.00 68.00 99 ASP A O 1
ATOM 818 N N . LYS A 1 100 ? -15.251 -1.195 1.978 1.00 72.31 100 LYS A N 1
ATOM 819 C CA . LYS A 1 100 ? -16.092 -0.428 1.045 1.00 72.31 100 LYS A CA 1
ATOM 820 C C . LYS A 1 100 ? -16.493 0.947 1.593 1.00 72.31 100 LYS A C 1
ATOM 822 O O . LYS A 1 100 ? -16.727 1.866 0.807 1.00 72.31 100 LYS A O 1
ATOM 827 N N . ALA A 1 101 ? -16.578 1.110 2.916 1.00 72.06 101 ALA A N 1
ATOM 828 C CA . ALA A 1 101 ? -16.931 2.387 3.531 1.00 72.06 101 ALA A CA 1
ATOM 829 C C . ALA A 1 101 ? -15.759 3.380 3.490 1.00 72.06 101 ALA A C 1
ATOM 831 O O . ALA A 1 101 ? -15.970 4.563 3.207 1.00 72.06 101 ALA A O 1
ATOM 832 N N . LEU A 1 102 ? -14.531 2.900 3.712 1.00 70.19 102 LEU A N 1
ATOM 833 C CA . LEU A 1 102 ? -13.309 3.699 3.571 1.00 70.19 102 LEU A CA 1
ATOM 834 C C . LEU A 1 102 ? -13.078 4.127 2.119 1.00 70.19 102 LEU A C 1
ATOM 836 O O . LEU A 1 102 ? -12.831 5.305 1.870 1.00 70.19 102 LEU A O 1
ATOM 840 N N . LEU A 1 103 ? -13.252 3.211 1.162 1.00 71.12 103 LEU A N 1
ATOM 841 C CA . LEU A 1 103 ? -13.150 3.513 -0.271 1.00 71.12 103 LEU A CA 1
ATOM 842 C C . LEU A 1 103 ? -14.103 4.632 -0.694 1.00 71.12 103 LEU A C 1
ATOM 844 O O . LEU A 1 103 ? -13.693 5.578 -1.365 1.00 71.12 103 LEU A O 1
ATOM 848 N N . LYS A 1 104 ? -15.363 4.555 -0.254 1.00 79.00 104 LYS A N 1
ATOM 849 C CA . LYS A 1 104 ? -16.360 5.586 -0.544 1.00 79.00 104 LYS A CA 1
ATOM 850 C C . LYS A 1 104 ? -15.965 6.941 0.050 1.00 79.00 104 LYS A C 1
ATOM 852 O O . LYS A 1 104 ? -16.049 7.945 -0.645 1.00 79.00 104 LYS A O 1
ATOM 857 N N . ARG A 1 105 ? -15.466 6.970 1.294 1.00 79.94 105 ARG A N 1
ATOM 858 C CA . ARG A 1 105 ? -14.988 8.212 1.928 1.00 79.94 105 ARG A CA 1
ATOM 859 C C . ARG A 1 105 ? -13.808 8.833 1.187 1.00 79.94 105 ARG A C 1
ATOM 861 O O . ARG A 1 105 ? -13.849 10.026 0.912 1.00 79.94 105 ARG A O 1
ATOM 868 N N . CYS A 1 106 ? -12.793 8.043 0.836 1.00 77.56 106 CYS A N 1
ATOM 869 C CA . CYS A 1 106 ? -11.652 8.545 0.071 1.00 77.56 106 CYS A CA 1
ATOM 870 C C . CYS A 1 106 ? -12.080 9.052 -1.313 1.00 77.56 106 CYS A C 1
ATOM 872 O O . CYS A 1 106 ? -11.597 10.088 -1.766 1.00 77.56 106 CYS A O 1
ATOM 874 N N . PHE A 1 107 ? -13.007 8.356 -1.978 1.00 79.06 107 PHE A N 1
ATOM 875 C CA . PHE A 1 107 ? -13.548 8.785 -3.265 1.00 79.06 107 PHE A CA 1
ATOM 876 C C . PHE A 1 107 ? -14.289 10.126 -3.163 1.00 79.06 107 PHE A C 1
ATOM 878 O O . PHE A 1 107 ? -14.007 11.039 -3.941 1.00 79.06 107 PHE A O 1
ATOM 885 N N . ASP A 1 108 ? -15.178 10.269 -2.177 1.00 85.56 108 ASP A N 1
ATOM 886 C CA . ASP A 1 108 ? -15.926 11.506 -1.925 1.00 85.56 108 ASP A CA 1
ATOM 887 C C . ASP A 1 108 ? -14.977 12.672 -1.578 1.00 85.56 108 ASP A C 1
ATOM 889 O O . ASP A 1 108 ? -15.139 13.789 -2.069 1.00 85.56 108 ASP A O 1
ATOM 893 N N . GLU A 1 109 ? -13.919 12.420 -0.804 1.00 84.94 109 GLU A N 1
ATOM 894 C CA . GLU A 1 109 ? -12.919 13.432 -0.442 1.00 84.94 109 GLU A CA 1
ATOM 895 C C . GLU A 1 109 ? -12.096 13.911 -1.651 1.00 84.94 109 GLU A C 1
ATOM 897 O O . GLU A 1 109 ? -11.870 15.115 -1.825 1.00 84.94 109 GLU A O 1
ATOM 902 N N . VAL A 1 110 ? -11.717 13.004 -2.556 1.00 81.88 110 VAL A N 1
ATOM 903 C CA . VAL A 1 110 ? -11.046 13.363 -3.818 1.00 81.88 110 VAL A CA 1
ATOM 904 C C . VAL A 1 110 ? -11.985 14.146 -4.733 1.00 81.88 110 VAL A C 1
ATOM 906 O O . VAL A 1 110 ? -11.566 15.131 -5.348 1.00 81.88 110 VAL A O 1
ATOM 909 N N . LYS A 1 111 ? -13.255 13.742 -4.812 1.00 82.94 111 LYS A N 1
ATOM 910 C CA . LYS A 1 111 ? -14.281 14.418 -5.611 1.00 82.94 111 LYS A CA 1
ATOM 911 C C . LYS A 1 111 ? -14.484 15.862 -5.144 1.00 82.94 111 LYS A C 1
ATOM 913 O O . LYS A 1 111 ? -14.442 16.782 -5.962 1.00 82.94 111 LYS A O 1
ATOM 918 N N . LYS A 1 112 ? -14.556 16.065 -3.828 1.00 86.38 112 LYS A N 1
ATOM 919 C CA . LYS A 1 112 ? -14.639 17.383 -3.195 1.00 86.38 112 LYS A CA 1
ATOM 920 C C . LYS A 1 112 ? -13.398 18.238 -3.455 1.00 86.38 112 LYS A C 1
ATOM 922 O O . LYS A 1 112 ? -13.514 19.393 -3.851 1.00 86.38 112 LYS A O 1
ATOM 927 N N . THR A 1 113 ? -12.205 17.658 -3.312 1.00 84.25 113 THR A N 1
ATOM 928 C CA . THR A 1 113 ? -10.925 18.347 -3.573 1.00 84.25 113 THR A CA 1
ATOM 929 C C . THR A 1 113 ? -10.795 18.800 -5.030 1.00 84.25 113 THR A C 1
ATOM 931 O O . THR A 1 113 ? -10.200 19.837 -5.315 1.00 84.25 113 THR A O 1
ATOM 934 N N . ARG A 1 114 ? -11.375 18.042 -5.966 1.00 79.62 114 ARG A N 1
ATOM 935 C CA . ARG A 1 114 ? -11.401 18.371 -7.399 1.00 79.62 114 ARG A CA 1
ATOM 936 C C . ARG A 1 114 ? -12.578 19.264 -7.806 1.00 79.62 114 ARG A C 1
ATOM 938 O O . ARG A 1 114 ? -12.698 19.571 -8.988 1.00 79.62 114 ARG A O 1
ATOM 945 N N . GLY A 1 115 ? -13.421 19.683 -6.859 1.00 83.19 115 GLY A N 1
ATOM 946 C CA . GLY A 1 115 ? -14.577 20.546 -7.114 1.00 83.19 115 GLY A CA 1
ATOM 947 C C . GLY A 1 115 ? -15.657 19.890 -7.977 1.00 83.19 115 GLY A C 1
ATOM 948 O O . GLY A 1 115 ? -16.332 20.580 -8.732 1.00 83.19 115 GLY A O 1
ATOM 949 N N . LEU A 1 116 ? -15.780 18.563 -7.910 1.00 74.19 116 LEU A N 1
ATOM 950 C CA . LEU A 1 116 ? -16.721 17.767 -8.709 1.00 74.19 116 LEU A CA 1
ATOM 951 C C . LEU A 1 116 ? -18.011 17.412 -7.948 1.00 74.19 116 LEU A C 1
ATOM 953 O O . LEU A 1 116 ? -18.778 16.580 -8.435 1.00 74.19 116 LEU A O 1
ATOM 957 N N . ASP A 1 117 ? -18.211 17.980 -6.756 1.00 55.94 117 ASP A N 1
ATOM 958 C CA . ASP A 1 117 ? -19.386 17.764 -5.895 1.00 55.94 117 ASP A CA 1
ATOM 959 C C . ASP A 1 117 ? -20.617 18.572 -6.321 1.00 55.94 117 ASP A C 1
ATOM 961 O O . ASP A 1 117 ? -20.464 19.772 -6.648 1.00 55.94 117 ASP A O 1
#

Sequence (117 aa):
MTSGTVAVWNLWEEIPWLWQILSSVSAVVAIIFPFLDYQKRIEQLSALAGKWGTLRIECEDLWREIKNHPDPQSLEARYRKVRETNGILEEIEVTMPEDKALLKRCFDEVKKTRGLD

Foldseek 3Di:
DPVVVVVVVVVCVVCVVVVVVVVVVVVVCVVCVVVVVVVVVVVVVVVLVVLVVVLVVLVVVLVVCCVPPDPPVVSVVSVVVSVVSVVVSVVVVVPDDDPVVVVVVVVVVVCVVVVND

pLDDT: mean 77.3, std 9.35, range [42.88, 89.62]

Secondary structure (DSSP, 8-state):
--HHHHHHHHHHHS-HHHHHHHHHHHHHHHHHTTTTTHHHHHHHHHHHHHHHHHHHHHHHHHHHHHHH---HHHHHHHHHHHHHHHHHHHHHHHTS---HHHHHHHHHHHHHHTT--

Radius of gyration: 27.49 Å; chains: 1; bounding box: 38×32×82 Å